Protein AF-X1U1Q9-F1 (afdb_monomer_lite)

Secondary structure (DSSP, 8-state):
-HHHHHHHHHHHHHHHHH--HHHHTS--EESS-HHHHHHS---EE-TTS-EESSHHHHHHHHHHHHTT---EEEEEEE-SS-TTEEEEEEEEETTTTEEE----S---HHHHHHHHHHHHHT-

Foldseek 3Di:
DVVVVVVVVVLVVCPVVPDDPVNVVPPQPEPPPPVVCVVFPQCDAEPVGGGHRDPVLNVVRNVCVVVVQDKDAQDWDAAPVDRSYTYTARMAGPVVRDTDHDDDDDDDPSSVVVVVVVVVSSD

pLDDT: mean 75.89, std 17.75, range [42.62, 98.38]

Sequence (123 aa):
MKQRLHNDIYSLRKYYEGGTPKDFERGKRTFDDEDYRKQFQADLLCEDGHYVRSYSEMLIDNWLYNNRVIHAYEKSVFMATDPDAVVLSDFYIPDGDVYIEFWGLNDDEKYLKRKEMKQKLYR

Organism: NCBI:txid412755

Radius of gyration: 16.01 Å; chains: 1; bounding box: 35×39×34 Å

Structure (mmCIF, N/CA/C/O backbone):
data_AF-X1U1Q9-F1
#
_entry.id   AF-X1U1Q9-F1
#
loop_
_atom_site.group_PDB
_atom_site.id
_atom_site.type_symbol
_atom_site.label_atom_id
_atom_site.label_alt_id
_atom_site.label_comp_id
_atom_site.label_asym_id
_atom_site.label_entity_id
_atom_site.label_seq_id
_atom_site.pdbx_PDB_ins_code
_atom_site.Cartn_x
_atom_site.Cartn_y
_atom_site.Cartn_z
_atom_site.occupancy
_atom_site.B_iso_or_equiv
_atom_site.auth_seq_id
_atom_site.auth_comp_id
_atom_site.auth_asym_id
_atom_site.auth_atom_id
_atom_site.pdbx_PDB_model_num
ATOM 1 N N . MET A 1 1 ? -9.985 -7.770 -14.928 1.00 52.25 1 MET A N 1
ATOM 2 C CA . MET A 1 1 ? -9.549 -8.993 -14.206 1.00 52.25 1 MET A CA 1
ATOM 3 C C . MET A 1 1 ? -9.101 -10.155 -15.104 1.00 52.25 1 MET A C 1
ATOM 5 O O . MET A 1 1 ? -7.909 -10.416 -15.115 1.00 52.25 1 MET A O 1
ATOM 9 N N . LYS A 1 2 ? -9.967 -10.857 -15.866 1.00 51.34 2 LYS A N 1
ATOM 10 C CA . LYS A 1 2 ? -9.580 -12.117 -16.564 1.00 51.34 2 LYS A CA 1
ATOM 11 C C . LYS A 1 2 ? -8.422 -11.987 -17.568 1.00 51.34 2 LYS A C 1
ATOM 13 O O . LYS A 1 2 ? -7.581 -12.873 -17.613 1.00 51.34 2 LYS A O 1
ATOM 18 N N . GLN A 1 3 ? -8.357 -10.897 -18.334 1.00 46.69 3 GLN A N 1
ATOM 19 C CA . GLN A 1 3 ? -7.310 -10.684 -19.345 1.00 46.69 3 GLN A CA 1
ATOM 20 C C . GLN A 1 3 ? -5.926 -10.459 -18.716 1.00 46.69 3 GLN A C 1
ATOM 22 O O . GLN A 1 3 ? -4.945 -11.039 -19.161 1.00 46.69 3 GLN A O 1
ATOM 27 N N . ARG A 1 4 ? -5.855 -9.648 -17.653 1.00 56.62 4 ARG A N 1
ATOM 28 C CA . ARG A 1 4 ? -4.602 -9.347 -16.952 1.00 56.62 4 ARG A CA 1
ATOM 29 C C . ARG A 1 4 ? -4.097 -10.557 -16.178 1.00 56.62 4 ARG A C 1
ATOM 31 O O . ARG A 1 4 ? -2.955 -10.933 -16.359 1.00 56.62 4 ARG A O 1
ATOM 38 N N . LEU A 1 5 ? -4.980 -11.256 -15.460 1.00 54.38 5 LEU A N 1
ATOM 39 C CA . LEU A 1 5 ? -4.633 -12.523 -14.809 1.00 54.38 5 LEU A CA 1
ATOM 40 C C . LEU A 1 5 ? -4.150 -13.565 -15.825 1.00 54.38 5 LEU A C 1
ATOM 42 O O . LEU A 1 5 ? -3.211 -14.301 -15.556 1.00 54.38 5 LEU A O 1
ATOM 46 N N . HIS A 1 6 ? -4.774 -13.616 -17.005 1.00 58.50 6 HIS A N 1
ATOM 47 C CA . HIS A 1 6 ? -4.326 -14.472 -18.097 1.00 58.50 6 HIS A CA 1
ATOM 48 C C . HIS A 1 6 ? -2.938 -14.069 -18.606 1.00 58.50 6 HIS A C 1
ATOM 50 O O . HIS A 1 6 ? -2.113 -14.948 -18.816 1.00 58.50 6 HIS A O 1
ATOM 56 N N . ASN A 1 7 ? -2.653 -12.773 -18.743 1.00 57.62 7 ASN A N 1
ATOM 57 C CA . ASN A 1 7 ? -1.342 -12.266 -19.154 1.00 57.62 7 ASN A CA 1
ATOM 58 C C . ASN A 1 7 ? -0.263 -12.484 -18.084 1.00 57.62 7 ASN A C 1
ATOM 60 O O . ASN A 1 7 ? 0.857 -12.850 -18.432 1.00 57.62 7 ASN A O 1
ATOM 64 N N . ASP A 1 8 ? -0.600 -12.319 -16.805 1.00 56.41 8 ASP A N 1
ATOM 65 C CA . ASP A 1 8 ? 0.289 -12.578 -15.673 1.00 56.41 8 ASP A CA 1
ATOM 66 C C . ASP A 1 8 ? 0.596 -14.079 -15.592 1.00 56.41 8 ASP A C 1
ATOM 68 O O . ASP A 1 8 ? 1.758 -14.469 -15.540 1.00 56.41 8 ASP A O 1
ATOM 72 N N . ILE A 1 9 ? -0.427 -14.940 -15.691 1.00 64.38 9 ILE A N 1
ATOM 73 C CA . ILE A 1 9 ? -0.264 -16.403 -15.732 1.00 64.38 9 ILE A CA 1
ATOM 74 C C . ILE A 1 9 ? 0.523 -16.831 -16.970 1.00 64.38 9 ILE A C 1
ATOM 76 O O . ILE A 1 9 ? 1.398 -17.684 -16.865 1.00 64.38 9 ILE A O 1
ATOM 80 N N . TYR A 1 10 ? 0.238 -16.259 -18.139 1.00 64.50 10 TYR A N 1
ATOM 81 C CA . TYR A 1 10 ? 0.953 -16.558 -19.378 1.00 64.50 10 TYR A CA 1
ATOM 82 C C . TYR A 1 10 ? 2.427 -16.148 -19.285 1.00 64.50 10 TYR A C 1
ATOM 84 O O . TYR A 1 10 ? 3.302 -16.921 -19.672 1.00 64.50 10 TYR A O 1
ATOM 92 N N . SER A 1 11 ? 2.711 -14.978 -18.710 1.00 56.59 11 SER A N 1
ATOM 93 C CA . SER A 1 11 ? 4.077 -14.497 -18.484 1.00 56.59 11 SER A CA 1
ATOM 94 C C . SER A 1 11 ? 4.818 -15.372 -17.470 1.00 56.59 11 SER A C 1
ATOM 96 O O . SER A 1 11 ? 5.940 -15.791 -17.751 1.00 56.59 11 SER A O 1
ATOM 98 N N . LEU A 1 12 ? 4.171 -15.747 -16.357 1.00 60.69 12 LEU A N 1
ATOM 99 C CA . LEU A 1 12 ? 4.718 -16.715 -15.400 1.00 60.69 12 LEU A CA 1
ATOM 100 C C . LEU A 1 12 ? 5.003 -18.060 -16.077 1.00 60.69 12 LEU A C 1
ATOM 102 O O . LEU A 1 12 ? 6.085 -18.616 -15.933 1.00 60.69 12 LEU A O 1
ATOM 106 N N . ARG A 1 13 ? 4.047 -18.599 -16.834 1.00 60.62 13 ARG A N 1
ATOM 107 C CA . ARG A 1 13 ? 4.162 -19.923 -17.450 1.00 60.62 13 ARG A CA 1
ATOM 108 C C . ARG A 1 13 ? 5.273 -19.972 -18.496 1.00 60.62 13 ARG A C 1
ATOM 110 O O . ARG A 1 13 ? 6.083 -20.891 -18.469 1.00 60.62 13 ARG A O 1
ATOM 117 N N . LYS A 1 14 ? 5.369 -18.947 -19.347 1.00 55.34 14 LYS A N 1
ATOM 118 C CA . LYS A 1 14 ? 6.458 -18.787 -20.321 1.00 55.34 14 LYS A CA 1
ATOM 119 C C . LYS A 1 14 ? 7.833 -18.730 -19.645 1.00 55.34 14 LYS A C 1
ATOM 121 O O . LYS A 1 14 ? 8.799 -19.244 -20.198 1.00 55.34 14 LYS A O 1
ATOM 126 N N . TYR A 1 15 ? 7.917 -18.129 -18.460 1.00 56.38 15 TYR A N 1
ATOM 127 C CA . TYR A 1 15 ? 9.139 -18.087 -17.658 1.00 56.38 15 TYR A CA 1
ATOM 128 C C . TYR A 1 15 ? 9.506 -19.469 -17.092 1.00 56.38 15 TYR A C 1
ATOM 130 O O . TYR A 1 15 ? 10.628 -19.934 -17.283 1.00 56.38 15 TYR A O 1
ATOM 138 N N . TYR A 1 16 ? 8.550 -20.174 -16.476 1.00 55.38 16 TYR A N 1
ATOM 139 C CA . TYR A 1 16 ? 8.782 -21.511 -15.910 1.00 55.38 16 TYR A CA 1
ATOM 140 C C . TYR A 1 16 ? 9.091 -22.583 -16.962 1.00 55.38 16 TYR A C 1
ATOM 142 O O . TYR A 1 16 ? 9.865 -23.496 -16.692 1.00 55.38 16 TYR A O 1
ATOM 150 N N . GLU A 1 17 ? 8.500 -22.479 -18.152 1.00 62.47 17 GLU A N 1
ATOM 151 C CA . GLU A 1 17 ? 8.712 -23.429 -19.250 1.00 62.47 17 GLU A CA 1
ATOM 152 C C . GLU A 1 17 ? 9.971 -23.101 -20.088 1.00 62.47 17 GLU A C 1
ATOM 154 O O . GLU A 1 17 ? 10.408 -23.939 -20.875 1.00 62.47 17 GLU A O 1
ATOM 159 N N . GLY A 1 18 ? 10.571 -21.911 -19.920 1.00 49.84 18 GLY A N 1
ATOM 160 C CA . GLY A 1 18 ? 11.707 -21.427 -20.721 1.00 49.84 18 GLY A CA 1
ATOM 161 C C . GLY A 1 18 ? 13.054 -21.276 -19.995 1.00 49.84 18 GLY A C 1
ATOM 162 O O . GLY A 1 18 ? 14.062 -21.053 -20.664 1.00 49.84 18 GLY A O 1
ATOM 163 N N . GLY A 1 19 ? 13.100 -21.375 -18.662 1.00 46.94 19 GLY A N 1
ATOM 164 C CA . GLY A 1 19 ? 14.324 -21.185 -17.869 1.00 46.94 19 GLY A CA 1
ATOM 165 C C . GLY A 1 19 ? 15.182 -22.448 -17.748 1.00 46.94 19 GLY A C 1
ATOM 166 O O . GLY A 1 19 ? 14.675 -23.536 -17.474 1.00 46.94 19 GLY A O 1
ATOM 167 N N . THR A 1 20 ? 16.502 -22.319 -17.908 1.00 45.94 20 THR A N 1
ATOM 168 C CA . THR A 1 20 ? 17.430 -23.415 -17.587 1.00 45.94 20 THR A CA 1
ATOM 169 C C . THR A 1 20 ? 17.649 -23.496 -16.068 1.00 45.94 20 THR A C 1
ATOM 171 O O . THR A 1 20 ? 17.483 -22.488 -15.382 1.00 45.94 20 THR A O 1
ATOM 174 N N . PRO A 1 21 ? 18.072 -24.641 -15.493 1.00 47.78 21 PRO A N 1
ATOM 175 C CA . PRO A 1 21 ? 18.304 -24.760 -14.045 1.00 47.78 21 PRO A CA 1
ATOM 176 C C . PRO A 1 21 ? 19.244 -23.688 -13.456 1.00 47.78 21 PRO A C 1
ATOM 178 O O . PRO A 1 21 ? 19.096 -23.319 -12.297 1.00 47.78 21 PRO A O 1
ATOM 181 N N . LYS A 1 22 ? 20.162 -23.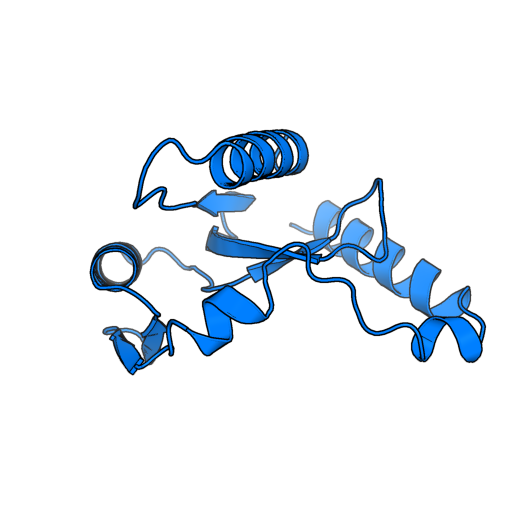133 -14.264 1.00 43.12 22 LYS A N 1
ATOM 182 C CA . LYS A 1 22 ? 21.058 -22.027 -13.873 1.00 43.12 22 LYS A CA 1
ATOM 183 C C . LYS A 1 22 ? 20.368 -20.662 -13.759 1.00 43.12 22 LYS A C 1
ATOM 185 O O . LYS A 1 22 ? 20.890 -19.781 -13.083 1.00 43.12 22 LYS A O 1
ATOM 190 N N . ASP A 1 23 ? 19.226 -20.465 -14.410 1.00 46.34 23 ASP A N 1
ATOM 191 C CA . ASP A 1 23 ? 18.464 -19.213 -14.338 1.00 46.34 23 ASP A CA 1
ATOM 192 C C . ASP A 1 23 ? 17.641 -19.134 -13.043 1.00 46.34 23 ASP A C 1
ATOM 194 O O . ASP A 1 23 ? 17.460 -18.049 -12.503 1.00 46.34 23 ASP A O 1
ATOM 198 N N . PHE A 1 24 ? 17.263 -20.283 -12.468 1.00 48.19 24 PHE A N 1
ATOM 199 C CA . PHE A 1 24 ? 16.603 -20.372 -11.159 1.00 48.19 24 PHE A CA 1
ATOM 200 C C . PHE A 1 24 ? 17.552 -20.174 -9.963 1.00 48.19 24 PHE A C 1
ATOM 202 O O . PHE A 1 24 ? 17.091 -19.855 -8.869 1.00 48.19 24 PHE A O 1
ATOM 209 N N . GLU A 1 25 ? 18.867 -20.337 -10.154 1.00 42.62 25 GLU A N 1
ATOM 210 C CA . GLU A 1 25 ? 19.887 -20.008 -9.142 1.00 42.62 25 GLU A CA 1
ATOM 211 C C . GLU A 1 25 ? 20.204 -18.505 -9.087 1.00 42.62 25 GLU A C 1
ATOM 213 O O . GLU A 1 25 ? 20.775 -18.019 -8.108 1.00 42.62 25 GLU A O 1
ATOM 218 N N . ARG A 1 26 ? 19.818 -17.740 -10.118 1.00 46.66 26 ARG A N 1
ATOM 219 C CA . ARG A 1 26 ? 19.942 -16.283 -10.126 1.00 46.66 26 ARG A CA 1
ATOM 220 C C . ARG A 1 26 ? 18.873 -15.727 -9.182 1.00 46.66 26 ARG A C 1
ATOM 222 O O . ARG A 1 26 ? 17.712 -15.595 -9.550 1.00 46.66 26 ARG A O 1
ATOM 229 N N . GLY A 1 27 ? 19.262 -15.461 -7.933 1.00 45.56 27 GLY A N 1
ATOM 230 C CA . GLY A 1 27 ? 18.384 -14.870 -6.922 1.00 45.56 27 GLY A CA 1
ATOM 231 C C . GLY A 1 27 ? 17.582 -13.705 -7.505 1.00 45.56 27 GLY A C 1
ATOM 232 O O . GLY A 1 27 ? 18.142 -12.864 -8.212 1.00 45.56 27 GLY A O 1
ATOM 233 N N . LYS A 1 28 ? 16.265 -13.695 -7.254 1.00 49.53 28 LYS A N 1
ATOM 234 C CA . LYS A 1 28 ? 15.349 -12.644 -7.721 1.00 49.53 28 LYS A CA 1
ATOM 235 C C . LYS A 1 28 ? 15.973 -11.283 -7.425 1.00 49.53 28 LYS A C 1
ATOM 237 O O . LYS A 1 28 ? 16.179 -10.953 -6.260 1.00 49.53 28 LYS A O 1
ATOM 242 N N . ARG A 1 29 ? 16.275 -10.494 -8.457 1.00 49.03 29 ARG A N 1
ATOM 243 C CA . ARG A 1 29 ? 16.747 -9.125 -8.251 1.00 49.03 29 ARG A CA 1
ATOM 244 C C . ARG A 1 29 ? 15.528 -8.279 -7.914 1.00 49.03 29 ARG A C 1
ATOM 246 O O . ARG A 1 29 ? 14.785 -7.853 -8.796 1.00 49.03 29 ARG A O 1
ATOM 253 N N . THR A 1 30 ? 15.287 -8.077 -6.624 1.00 51.91 30 THR A N 1
A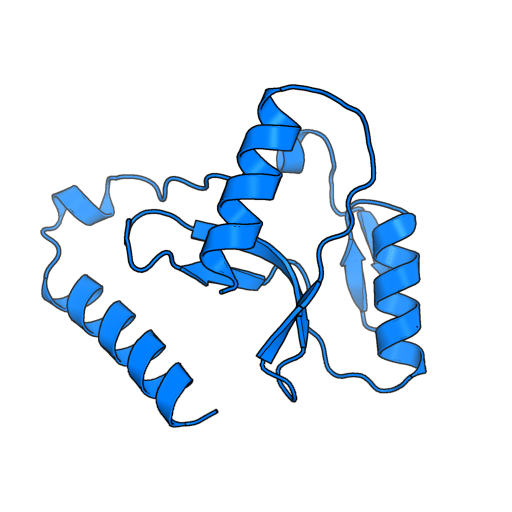TOM 254 C CA . THR A 1 30 ? 14.336 -7.059 -6.186 1.00 51.91 30 THR A CA 1
ATOM 255 C C . THR A 1 30 ? 14.985 -5.701 -6.411 1.00 51.91 30 THR A C 1
ATOM 257 O O . THR A 1 30 ? 16.115 -5.463 -5.992 1.00 51.91 30 THR A O 1
ATOM 260 N N . PHE A 1 31 ? 14.290 -4.810 -7.116 1.00 53.94 31 PHE A N 1
ATOM 261 C CA . PHE A 1 31 ? 14.728 -3.412 -7.238 1.00 53.94 31 PHE A CA 1
ATOM 262 C C . PHE A 1 31 ? 14.518 -2.648 -5.933 1.00 53.94 31 PHE A C 1
ATOM 264 O O . PHE A 1 31 ? 15.111 -1.590 -5.721 1.00 53.94 31 PHE A O 1
ATOM 271 N N . ASP A 1 32 ? 13.674 -3.198 -5.064 1.00 55.12 32 ASP A N 1
ATOM 272 C CA . ASP A 1 32 ? 13.605 -2.789 -3.680 1.00 55.12 32 ASP A CA 1
ATOM 273 C C . ASP A 1 32 ? 14.835 -3.313 -2.953 1.00 55.12 32 ASP A C 1
ATOM 275 O O . ASP A 1 32 ? 15.096 -4.522 -2.941 1.00 55.12 32 ASP A O 1
ATOM 279 N N . ASP A 1 33 ? 15.568 -2.379 -2.352 1.00 53.47 33 ASP A N 1
ATOM 280 C CA . ASP A 1 33 ? 16.712 -2.658 -1.504 1.00 53.47 33 ASP A CA 1
ATOM 281 C C . ASP A 1 33 ? 16.305 -3.721 -0.479 1.00 53.47 33 ASP A C 1
ATOM 283 O O . ASP A 1 33 ? 15.467 -3.474 0.394 1.00 53.47 33 ASP A O 1
ATOM 287 N N . GLU A 1 34 ? 16.942 -4.893 -0.528 1.00 54.47 34 GLU A N 1
ATOM 288 C CA . GLU A 1 34 ? 16.927 -5.810 0.614 1.00 54.47 34 GLU A CA 1
ATOM 289 C C . GLU A 1 34 ? 17.290 -5.070 1.918 1.00 54.47 34 GLU A C 1
ATOM 291 O O . GLU A 1 34 ? 16.878 -5.483 2.998 1.00 54.47 34 GLU A O 1
ATOM 296 N N . ASP A 1 35 ? 18.042 -3.971 1.807 1.00 59.00 35 ASP A N 1
ATOM 297 C CA . ASP A 1 35 ? 18.461 -3.093 2.893 1.00 59.00 35 ASP A CA 1
ATOM 298 C C . ASP A 1 35 ? 17.285 -2.362 3.568 1.00 59.00 35 ASP A C 1
ATOM 300 O O . ASP A 1 35 ? 17.222 -2.325 4.792 1.00 59.00 35 ASP A O 1
ATOM 304 N N . TYR A 1 36 ? 16.279 -1.879 2.819 1.00 66.69 36 TYR A N 1
ATOM 305 C CA . TYR A 1 36 ? 15.138 -1.155 3.410 1.00 66.69 36 TYR A CA 1
ATOM 306 C C . TYR A 1 36 ? 14.281 -2.066 4.294 1.00 66.69 36 TYR A C 1
ATOM 308 O O . TYR A 1 36 ? 13.926 -1.699 5.410 1.00 66.69 36 TYR A O 1
ATOM 316 N N . ARG A 1 37 ? 13.997 -3.295 3.843 1.00 71.19 37 ARG A N 1
ATOM 317 C CA . ARG A 1 37 ? 13.219 -4.268 4.634 1.00 71.19 37 ARG A CA 1
ATOM 318 C C . ARG A 1 37 ? 13.987 -4.820 5.829 1.00 71.19 37 ARG A C 1
ATOM 320 O O . ARG A 1 37 ? 13.366 -5.261 6.792 1.00 71.19 37 ARG A O 1
ATOM 327 N N . LYS A 1 38 ? 15.323 -4.820 5.763 1.00 73.56 38 LYS A N 1
ATOM 328 C CA . LYS A 1 38 ? 16.193 -5.141 6.902 1.00 73.56 38 LYS A CA 1
ATOM 329 C C . LYS A 1 38 ? 16.216 -3.984 7.903 1.00 73.56 38 LYS A C 1
ATOM 331 O O . LYS A 1 38 ? 16.130 -4.235 9.102 1.00 73.56 38 LYS A O 1
ATOM 336 N N . GLN A 1 39 ? 16.274 -2.746 7.415 1.00 76.56 39 GLN A N 1
ATOM 337 C CA . GLN A 1 39 ? 16.313 -1.530 8.225 1.00 76.56 39 GLN A CA 1
ATOM 338 C C . GLN A 1 39 ? 14.973 -1.224 8.912 1.00 76.56 39 GLN A C 1
ATOM 340 O O . GLN A 1 39 ? 14.969 -0.810 10.069 1.00 76.56 39 GLN A O 1
ATOM 345 N N . PHE A 1 40 ? 13.851 -1.439 8.224 1.00 76.69 40 PHE A N 1
ATOM 346 C CA . PHE A 1 40 ? 12.504 -1.152 8.716 1.00 76.69 40 PHE A CA 1
ATOM 347 C C . PHE A 1 40 ? 11.686 -2.439 8.762 1.00 76.69 40 PHE A C 1
ATOM 349 O O . PHE A 1 40 ? 11.125 -2.878 7.754 1.00 76.69 40 PHE A O 1
ATOM 356 N N . GLN A 1 41 ? 11.655 -3.066 9.935 1.00 85.44 41 GLN A N 1
ATOM 357 C CA . GLN A 1 41 ? 10.856 -4.263 10.182 1.00 85.44 41 GLN A CA 1
ATOM 358 C C . GLN A 1 41 ? 9.355 -3.930 10.166 1.00 85.44 41 GLN A C 1
ATOM 360 O O . GLN A 1 41 ? 8.943 -2.811 10.474 1.00 85.44 41 GLN A O 1
ATOM 365 N N . ALA A 1 42 ? 8.545 -4.897 9.735 1.00 88.44 42 ALA A N 1
ATOM 366 C CA . ALA A 1 42 ? 7.096 -4.753 9.657 1.00 88.44 42 ALA A CA 1
ATOM 367 C C . ALA A 1 42 ? 6.474 -5.110 11.015 1.00 88.44 42 ALA A C 1
ATOM 369 O O . ALA A 1 42 ? 6.026 -6.235 11.222 1.00 88.44 42 ALA A O 1
ATOM 370 N N . ASP A 1 43 ? 6.491 -4.154 11.943 1.00 92.81 43 ASP A N 1
ATOM 371 C CA . ASP A 1 43 ? 6.146 -4.397 13.352 1.00 92.81 43 ASP A CA 1
ATOM 372 C C . ASP A 1 43 ? 4.813 -3.751 13.771 1.00 92.81 43 ASP A C 1
ATOM 374 O O . ASP A 1 43 ? 4.330 -3.976 14.883 1.00 92.81 43 ASP A O 1
ATOM 378 N N . LEU A 1 44 ? 4.203 -2.940 12.901 1.00 94.88 44 LEU A N 1
ATOM 379 C CA . LEU A 1 44 ? 2.965 -2.218 13.198 1.00 94.88 44 LEU A CA 1
ATOM 380 C C . LEU A 1 44 ? 1.753 -3.014 12.714 1.00 94.88 44 LEU A C 1
ATOM 382 O O . LEU A 1 44 ? 1.586 -3.209 11.514 1.00 94.88 44 LEU A O 1
ATOM 386 N N . LEU A 1 45 ? 0.912 -3.457 13.648 1.00 97.31 45 LEU A N 1
ATOM 387 C CA . LEU A 1 45 ? -0.309 -4.211 13.359 1.00 97.31 45 LEU A CA 1
ATOM 388 C C . LEU A 1 45 ? -1.467 -3.272 12.980 1.00 97.31 45 LEU A C 1
ATOM 390 O O . LEU A 1 45 ? -1.826 -2.386 13.757 1.00 97.31 45 LEU A O 1
ATOM 394 N N . CYS A 1 46 ? -2.067 -3.516 11.819 1.00 97.75 46 CYS A N 1
ATOM 395 C CA . CYS A 1 46 ? -3.251 -2.832 11.307 1.00 97.75 46 CYS A CA 1
ATOM 396 C C . CYS A 1 46 ? -4.542 -3.544 11.737 1.00 97.75 46 CYS A C 1
ATOM 398 O O . CYS A 1 46 ? -4.530 -4.688 12.199 1.00 97.75 46 CYS A O 1
ATOM 400 N N . GLU A 1 47 ? -5.676 -2.859 11.597 1.00 97.56 47 GLU A N 1
ATOM 401 C CA . GLU A 1 47 ? -6.987 -3.330 12.068 1.00 97.56 47 GLU A CA 1
ATOM 402 C C . GLU A 1 47 ? -7.511 -4.559 11.310 1.00 97.56 47 GLU A C 1
ATOM 404 O O . GLU A 1 47 ? -8.317 -5.319 11.854 1.00 97.56 47 GLU A O 1
ATOM 409 N N . ASP A 1 48 ? -7.047 -4.773 10.080 1.00 95.81 48 ASP A N 1
ATOM 410 C CA . ASP A 1 48 ? -7.389 -5.929 9.249 1.00 95.81 48 ASP A CA 1
ATOM 411 C C . ASP A 1 48 ? -6.423 -7.117 9.414 1.00 95.81 48 ASP A C 1
ATOM 413 O O . ASP A 1 48 ? -6.674 -8.207 8.894 1.00 95.81 48 ASP A O 1
ATOM 417 N N . GLY A 1 49 ? -5.350 -6.921 10.189 1.00 96.19 49 GLY A N 1
ATOM 418 C CA . GLY A 1 49 ? -4.321 -7.915 10.467 1.00 96.19 49 GLY A CA 1
ATOM 419 C C . GLY A 1 49 ? -3.019 -7.754 9.679 1.00 96.19 49 GLY A C 1
ATOM 420 O O . GLY A 1 49 ? -2.109 -8.561 9.893 1.00 96.19 49 GLY A O 1
ATOM 421 N N . HIS A 1 50 ? -2.877 -6.757 8.798 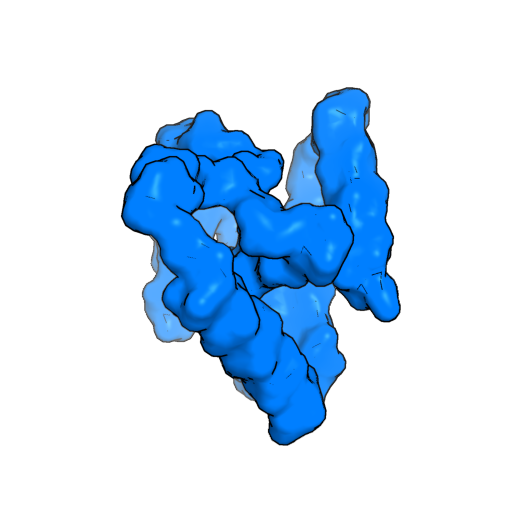1.00 96.50 50 HIS A N 1
ATOM 422 C CA . HIS A 1 50 ? -1.593 -6.493 8.144 1.00 96.50 50 HIS A CA 1
ATOM 423 C C . HIS A 1 50 ? -0.524 -6.001 9.126 1.00 96.50 50 HIS A C 1
ATOM 425 O O . HIS A 1 50 ? -0.800 -5.265 10.070 1.00 96.50 50 HIS A O 1
ATOM 431 N N . TYR A 1 51 ? 0.728 -6.383 8.867 1.00 95.88 51 TYR A N 1
ATOM 432 C CA . TYR A 1 51 ? 1.901 -5.826 9.535 1.00 95.88 51 TYR A CA 1
ATOM 433 C C . TYR A 1 51 ? 2.641 -4.904 8.571 1.00 95.88 51 TYR A C 1
ATOM 435 O O . TYR A 1 51 ? 3.101 -5.357 7.522 1.00 95.88 51 TYR A O 1
ATOM 443 N N . VAL A 1 52 ? 2.777 -3.631 8.933 1.00 94.56 52 VAL A N 1
ATOM 444 C CA . VAL A 1 52 ? 3.358 -2.590 8.072 1.00 94.56 52 VAL A CA 1
ATOM 445 C C . VAL A 1 52 ? 4.599 -1.950 8.694 1.00 94.56 52 VAL A C 1
ATOM 447 O O . VAL A 1 52 ? 4.893 -2.141 9.878 1.00 94.56 52 VAL A O 1
ATOM 450 N N . ARG A 1 53 ? 5.375 -1.223 7.881 1.00 91.31 53 ARG A N 1
ATOM 451 C CA . ARG A 1 53 ? 6.723 -0.741 8.241 1.00 91.31 53 ARG A CA 1
ATOM 452 C C . ARG A 1 53 ? 6.746 0.700 8.753 1.00 91.31 53 ARG A C 1
ATOM 454 O O . ARG A 1 53 ? 7.746 1.127 9.330 1.00 91.31 53 ARG A O 1
ATOM 461 N N . SER A 1 54 ? 5.667 1.461 8.574 1.00 91.44 54 SER A N 1
ATOM 462 C CA . SER A 1 54 ? 5.576 2.861 8.993 1.00 91.44 54 SER A CA 1
ATOM 463 C C . SER A 1 54 ? 4.179 3.261 9.476 1.00 91.44 54 SER A C 1
ATOM 465 O O . SER A 1 54 ? 3.162 2.692 9.085 1.00 91.44 54 SER A O 1
ATOM 467 N N . TYR A 1 55 ? 4.121 4.300 10.315 1.00 93.12 55 TYR A N 1
ATOM 468 C CA . TYR A 1 55 ? 2.850 4.856 10.794 1.00 93.12 55 TYR A CA 1
ATOM 469 C C . TYR A 1 55 ? 1.975 5.382 9.654 1.00 93.12 55 TYR A C 1
ATOM 471 O O . TYR A 1 55 ? 0.756 5.261 9.715 1.00 93.12 55 TYR A O 1
ATOM 479 N N . SER A 1 56 ? 2.579 5.955 8.612 1.00 93.88 56 SER A N 1
ATOM 480 C CA . SER A 1 56 ? 1.838 6.434 7.446 1.00 93.88 56 SER A CA 1
ATOM 481 C C . SER A 1 56 ? 1.179 5.288 6.684 1.00 93.88 56 SER A C 1
ATOM 483 O O . SER A 1 56 ? 0.014 5.408 6.320 1.00 93.88 56 SER A O 1
ATOM 485 N N . GLU A 1 57 ? 1.885 4.170 6.488 1.00 94.94 57 GLU A N 1
ATOM 486 C CA . GLU A 1 57 ? 1.296 2.968 5.887 1.00 94.94 57 GLU A CA 1
ATOM 487 C C . GLU A 1 57 ? 0.159 2.430 6.752 1.00 94.94 57 GLU A C 1
AT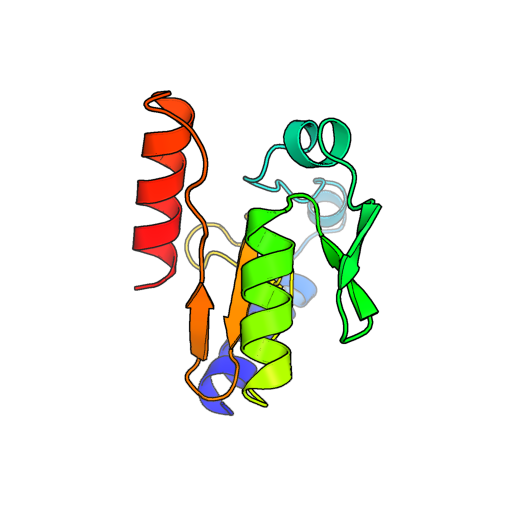OM 489 O O . GLU A 1 57 ? -0.912 2.172 6.224 1.00 94.94 57 GLU A O 1
ATOM 494 N N . MET A 1 58 ? 0.334 2.366 8.076 1.00 96.81 58 MET A N 1
ATOM 495 C CA . MET A 1 58 ? -0.720 1.909 8.992 1.00 96.81 58 MET A CA 1
ATOM 496 C C . MET A 1 58 ? -1.978 2.782 8.901 1.00 96.81 58 MET A C 1
ATOM 498 O O . MET A 1 58 ? -3.097 2.278 8.920 1.00 96.81 58 MET A O 1
ATOM 502 N N . LEU A 1 59 ? -1.813 4.103 8.776 1.00 97.62 59 LEU A N 1
ATOM 503 C CA . LEU A 1 59 ? -2.938 5.021 8.586 1.00 97.62 59 LEU A CA 1
ATOM 504 C C . LEU A 1 59 ? -3.650 4.800 7.246 1.00 97.62 59 LEU A C 1
ATOM 506 O O . LEU A 1 59 ? -4.876 4.882 7.196 1.00 97.62 59 LEU A O 1
ATOM 510 N N . ILE A 1 60 ? -2.901 4.539 6.172 1.00 97.56 60 ILE A N 1
ATOM 511 C CA . ILE A 1 60 ? -3.468 4.261 4.846 1.00 97.56 60 ILE A CA 1
ATOM 512 C C . ILE A 1 60 ? -4.211 2.924 4.856 1.00 97.56 60 ILE A C 1
ATOM 514 O O . ILE A 1 60 ? -5.357 2.874 4.417 1.00 97.56 60 ILE A O 1
ATOM 518 N N . ASP A 1 61 ? -3.589 1.877 5.392 1.00 98.25 61 ASP A N 1
ATOM 519 C CA . ASP A 1 61 ? -4.154 0.535 5.524 1.00 98.25 61 ASP A CA 1
ATOM 520 C C . ASP A 1 61 ? -5.475 0.565 6.307 1.00 98.25 61 ASP A C 1
ATOM 522 O O . ASP A 1 61 ? -6.539 0.247 5.768 1.00 98.25 61 ASP A O 1
ATOM 526 N N . ASN A 1 62 ? -5.449 1.128 7.522 1.00 98.38 62 ASN A N 1
ATOM 527 C CA . ASN A 1 62 ? -6.645 1.277 8.348 1.00 98.38 62 ASN A CA 1
ATOM 528 C C . ASN A 1 62 ? -7.723 2.118 7.648 1.00 98.38 62 ASN A C 1
ATOM 530 O O . ASN A 1 62 ? -8.916 1.850 7.806 1.00 98.38 62 ASN A O 1
ATOM 534 N N . TRP A 1 63 ? -7.351 3.138 6.867 1.00 98.31 63 TRP A N 1
ATOM 535 C CA . TRP A 1 63 ? -8.324 3.910 6.093 1.00 98.31 63 TRP A CA 1
ATOM 536 C C . TRP A 1 63 ? -8.974 3.060 4.995 1.00 98.31 63 TRP A C 1
ATOM 538 O O . TRP A 1 63 ? -10.199 3.094 4.851 1.00 98.31 63 TRP A O 1
ATOM 548 N N . LEU A 1 64 ? -8.192 2.276 4.248 1.00 98.06 64 LEU A N 1
ATOM 549 C CA . LEU A 1 64 ? -8.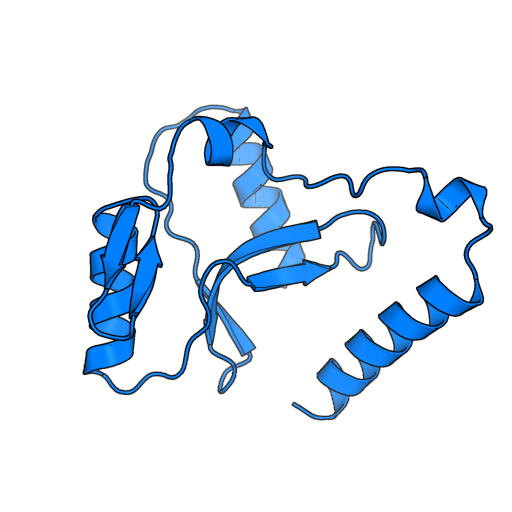706 1.369 3.218 1.00 98.06 64 LEU A CA 1
ATOM 550 C C . LEU A 1 64 ? -9.645 0.326 3.837 1.00 98.06 64 LEU A C 1
ATOM 552 O O . LEU A 1 64 ? -10.771 0.151 3.360 1.00 98.06 64 LEU A O 1
ATOM 556 N N . TYR A 1 65 ? -9.228 -0.294 4.941 1.00 98.00 65 TYR A N 1
ATOM 557 C CA . TYR A 1 65 ? -10.022 -1.274 5.673 1.00 98.00 65 TYR A CA 1
ATOM 558 C C . TYR A 1 65 ? -11.352 -0.699 6.178 1.00 98.00 65 TYR A C 1
ATOM 560 O O . TYR A 1 65 ? -12.422 -1.233 5.867 1.00 98.00 65 TYR A O 1
ATOM 568 N N . ASN A 1 66 ? -11.317 0.437 6.882 1.00 98.12 66 ASN A N 1
ATOM 569 C CA . ASN A 1 66 ? -12.515 1.062 7.450 1.00 98.12 66 ASN A CA 1
ATOM 570 C C . ASN A 1 66 ? -13.516 1.531 6.384 1.00 98.12 66 ASN A C 1
ATOM 572 O O . ASN A 1 66 ? -14.725 1.554 6.629 1.00 98.12 66 ASN A O 1
ATOM 576 N N . ASN A 1 67 ? -13.040 1.847 5.177 1.00 97.81 67 ASN A N 1
ATOM 577 C CA . ASN A 1 67 ? -13.887 2.185 4.033 1.00 97.81 67 ASN A CA 1
ATOM 578 C C . ASN A 1 67 ? -14.310 0.960 3.203 1.00 97.81 67 ASN A C 1
ATOM 580 O O . ASN A 1 67 ? -14.935 1.119 2.154 1.00 97.81 67 ASN A O 1
ATOM 584 N N . ARG A 1 68 ? -14.022 -0.262 3.676 1.00 97.38 68 ARG A N 1
ATOM 585 C CA . ARG A 1 68 ? -14.331 -1.536 3.002 1.00 97.38 68 ARG A CA 1
ATOM 586 C C . ARG A 1 68 ? -13.712 -1.641 1.606 1.00 97.38 68 ARG A C 1
ATOM 588 O O . ARG A 1 68 ? -14.278 -2.277 0.716 1.00 97.38 68 ARG A O 1
ATOM 595 N N . VAL A 1 69 ? -12.548 -1.028 1.418 1.00 97.50 69 VAL A N 1
ATOM 596 C CA . VAL A 1 69 ? -11.759 -1.151 0.195 1.00 97.50 69 VAL A CA 1
ATOM 597 C C . VAL A 1 69 ? -10.873 -2.384 0.328 1.00 97.50 69 VAL A C 1
ATOM 599 O O . VAL A 1 69 ? -9.955 -2.424 1.147 1.00 97.50 69 VAL A O 1
ATOM 602 N N . ILE A 1 70 ? -11.153 -3.405 -0.485 1.00 97.06 70 ILE A N 1
ATOM 603 C CA . ILE A 1 70 ? -10.296 -4.590 -0.580 1.00 97.06 70 ILE A CA 1
ATOM 604 C C . ILE A 1 70 ? -8.934 -4.138 -1.101 1.00 97.06 70 ILE A C 1
ATOM 606 O O . ILE A 1 70 ? -8.859 -3.483 -2.141 1.00 97.06 70 ILE A O 1
ATOM 610 N N . HIS A 1 71 ? -7.870 -4.502 -0.396 1.00 97.12 71 HIS A N 1
ATOM 611 C CA . HIS A 1 71 ? -6.514 -4.143 -0.772 1.00 97.12 71 HIS A CA 1
ATOM 612 C C . HIS A 1 71 ? -5.519 -5.239 -0.371 1.00 97.12 71 HIS A C 1
ATOM 614 O O . HIS A 1 71 ? -5.846 -6.146 0.392 1.00 97.12 71 HIS A O 1
ATOM 620 N N . ALA A 1 72 ? -4.321 -5.186 -0.945 1.00 96.06 72 ALA A N 1
ATOM 621 C CA . ALA A 1 72 ? -3.195 -6.040 -0.595 1.00 96.06 72 ALA A CA 1
ATOM 622 C C . ALA A 1 72 ? -1.970 -5.175 -0.300 1.00 96.06 72 ALA A C 1
ATOM 624 O O . ALA A 1 72 ? -1.653 -4.291 -1.096 1.00 96.06 72 ALA A O 1
ATOM 625 N N . TYR A 1 73 ? -1.281 -5.463 0.799 1.00 94.69 73 TYR A N 1
ATOM 626 C CA . TYR A 1 73 ? -0.036 -4.809 1.196 1.00 94.69 73 TYR A CA 1
ATOM 627 C C . TYR A 1 73 ? 1.197 -5.474 0.544 1.00 94.69 73 TYR A C 1
ATOM 629 O O . TYR A 1 73 ? 1.211 -6.692 0.348 1.00 94.69 73 TYR A O 1
ATOM 637 N N . GLU A 1 74 ? 2.216 -4.687 0.169 1.00 90.50 74 GLU A N 1
ATOM 638 C CA . GLU A 1 74 ? 3.467 -5.138 -0.485 1.00 90.50 74 GLU A CA 1
ATOM 639 C C . GLU A 1 74 ? 3.240 -6.084 -1.691 1.00 90.50 74 GLU A C 1
ATOM 641 O O . GLU A 1 74 ? 3.872 -7.136 -1.836 1.00 90.50 74 GLU A O 1
ATOM 646 N N . LYS A 1 75 ? 2.313 -5.737 -2.595 1.00 87.12 75 LYS A N 1
ATOM 647 C CA . LYS A 1 75 ? 2.003 -6.573 -3.769 1.00 87.12 75 LYS A CA 1
ATOM 648 C C . LYS A 1 75 ? 3.153 -6.569 -4.783 1.00 87.12 75 LYS A C 1
ATOM 650 O O . LYS A 1 75 ? 3.606 -5.520 -5.230 1.00 87.12 75 LYS A O 1
ATOM 655 N N . SER A 1 76 ? 3.579 -7.760 -5.212 1.00 85.31 76 SER A N 1
ATOM 656 C CA . SER A 1 76 ? 4.581 -7.925 -6.270 1.00 85.31 76 SER A CA 1
ATOM 657 C C . SER A 1 76 ? 4.051 -7.539 -7.649 1.00 85.31 76 SER A C 1
ATOM 659 O O . SER A 1 76 ? 2.995 -8.003 -8.090 1.00 85.31 76 SER A O 1
ATOM 661 N N . VAL A 1 77 ? 4.840 -6.724 -8.343 1.00 79.25 77 VAL A N 1
ATOM 662 C CA . VAL A 1 77 ? 4.625 -6.259 -9.710 1.00 79.25 77 VAL A CA 1
ATOM 663 C C . VAL A 1 77 ? 5.805 -6.717 -10.558 1.00 79.25 77 VAL A C 1
ATOM 665 O O . VAL A 1 77 ? 6.961 -6.393 -10.277 1.00 79.25 77 VAL A O 1
ATOM 668 N N . PHE A 1 78 ? 5.503 -7.509 -11.583 1.00 74.12 78 PHE A N 1
ATOM 669 C CA . PHE A 1 78 ? 6.490 -8.019 -12.530 1.00 74.12 78 PHE A CA 1
ATOM 670 C C . PHE A 1 78 ? 6.706 -7.003 -13.649 1.00 74.12 78 PHE A C 1
ATOM 672 O O . PHE A 1 78 ? 5.736 -6.506 -14.225 1.00 74.12 78 PHE A O 1
ATOM 679 N N . MET A 1 79 ? 7.963 -6.705 -13.984 1.00 64.62 79 MET A N 1
ATOM 680 C CA . MET A 1 79 ? 8.250 -5.842 -15.128 1.00 64.62 79 MET A CA 1
ATOM 681 C C . MET A 1 79 ? 8.207 -6.641 -16.431 1.00 64.62 79 MET A C 1
ATOM 683 O O . MET A 1 79 ? 8.927 -7.620 -16.604 1.00 64.62 79 MET A O 1
ATOM 687 N N . ALA A 1 80 ? 7.421 -6.178 -17.403 1.00 64.88 80 ALA A N 1
ATOM 688 C CA . ALA A 1 80 ? 7.410 -6.782 -18.737 1.00 64.88 80 ALA A CA 1
ATOM 689 C C . ALA A 1 80 ? 8.754 -6.606 -19.474 1.00 64.88 80 ALA A C 1
ATOM 691 O O . ALA A 1 80 ? 9.132 -7.442 -20.290 1.00 64.88 80 ALA A O 1
ATOM 692 N N . THR A 1 81 ? 9.470 -5.513 -19.191 1.00 64.25 81 THR A N 1
ATOM 693 C CA . THR A 1 81 ? 10.761 -5.173 -19.809 1.00 64.25 81 THR A CA 1
ATOM 694 C C . THR A 1 81 ? 11.954 -5.882 -19.173 1.00 64.25 81 THR A C 1
ATOM 696 O O . THR A 1 81 ? 12.994 -5.989 -19.815 1.00 64.25 81 THR A O 1
ATOM 699 N N . ASP A 1 82 ? 11.817 -6.355 -17.934 1.00 66.69 82 ASP A N 1
ATOM 700 C CA . ASP A 1 82 ? 12.833 -7.130 -17.218 1.00 66.69 82 ASP A CA 1
ATOM 701 C C . ASP A 1 82 ? 12.116 -8.208 -16.383 1.00 66.69 82 ASP A C 1
ATOM 703 O O . ASP A 1 82 ? 11.698 -7.942 -15.260 1.00 66.69 82 ASP A O 1
ATOM 707 N N . PRO A 1 83 ? 11.900 -9.417 -16.932 1.00 65.44 83 PRO A N 1
ATOM 708 C CA . PRO A 1 83 ? 11.143 -10.478 -16.261 1.00 65.44 83 PRO A CA 1
ATOM 709 C C . PRO A 1 83 ? 11.748 -10.937 -14.928 1.00 65.44 83 PRO A C 1
ATOM 711 O O . PRO A 1 83 ? 11.044 -11.515 -14.102 1.00 65.44 83 PRO A O 1
ATOM 714 N N . ASP A 1 84 ? 13.041 -10.674 -14.718 1.00 62.84 84 ASP A N 1
ATOM 715 C CA . ASP A 1 84 ? 13.755 -11.005 -13.485 1.00 62.84 84 ASP A CA 1
ATOM 716 C C . ASP A 1 84 ? 13.635 -9.892 -12.423 1.00 62.84 84 ASP A C 1
ATOM 718 O O . ASP A 1 84 ? 14.087 -10.063 -11.286 1.00 62.84 84 ASP A O 1
ATOM 722 N N . ALA A 1 85 ? 13.017 -8.761 -12.785 1.00 64.12 85 ALA A N 1
ATOM 723 C CA . ALA A 1 85 ? 12.734 -7.628 -11.921 1.00 64.12 85 ALA A CA 1
ATOM 724 C C . ALA A 1 85 ? 11.380 -7.770 -11.221 1.00 64.12 85 ALA A C 1
ATOM 726 O O . ALA A 1 85 ? 10.325 -7.828 -11.862 1.00 64.12 85 ALA A O 1
ATOM 727 N N . VAL A 1 86 ? 11.399 -7.717 -9.888 1.00 70.75 86 VAL A N 1
ATOM 728 C CA . VAL A 1 86 ? 10.182 -7.578 -9.078 1.00 70.75 86 VAL A CA 1
ATOM 729 C C . VAL A 1 86 ? 10.235 -6.264 -8.309 1.00 70.75 86 VAL A C 1
ATOM 731 O O . VAL A 1 86 ? 11.215 -5.978 -7.614 1.00 70.75 86 VAL A O 1
ATOM 734 N N . VAL A 1 87 ? 9.167 -5.480 -8.436 1.00 78.19 87 VAL A N 1
ATOM 735 C CA . VAL A 1 87 ? 8.903 -4.278 -7.634 1.00 78.19 87 VAL A CA 1
ATOM 736 C C . VAL A 1 87 ? 7.762 -4.586 -6.682 1.00 78.19 87 VAL A C 1
ATOM 738 O O . VAL A 1 87 ? 6.816 -5.264 -7.081 1.00 78.19 87 VAL A O 1
ATOM 741 N N . LEU A 1 88 ? 7.829 -4.112 -5.441 1.00 83.81 88 LEU A N 1
ATOM 742 C CA . LEU A 1 88 ? 6.705 -4.212 -4.518 1.00 83.81 88 LEU A CA 1
ATOM 743 C C . LEU A 1 88 ? 6.031 -2.844 -4.423 1.00 83.81 88 LEU A C 1
ATOM 745 O O . LEU A 1 88 ? 6.696 -1.813 -4.292 1.00 83.81 88 LEU A O 1
ATOM 749 N N . SER A 1 89 ? 4.711 -2.841 -4.573 1.00 89.81 89 SER A N 1
ATOM 750 C CA . SER A 1 89 ? 3.885 -1.660 -4.333 1.00 89.81 89 SER A CA 1
ATOM 751 C C . SER A 1 89 ? 3.446 -1.610 -2.883 1.00 89.81 89 SER A C 1
ATOM 753 O O . SER A 1 89 ? 3.126 -2.670 -2.348 1.00 89.81 89 SER A O 1
ATOM 755 N N . ASP A 1 90 ? 3.301 -0.424 -2.299 1.00 91.56 90 ASP A N 1
ATOM 756 C CA . ASP A 1 90 ? 2.860 -0.311 -0.902 1.00 91.56 90 ASP A CA 1
ATOM 757 C C . ASP A 1 90 ? 1.458 -0.904 -0.723 1.00 91.56 90 ASP A C 1
ATOM 759 O O . ASP A 1 90 ? 1.266 -1.790 0.109 1.00 91.56 90 ASP A O 1
ATOM 763 N N . PHE A 1 91 ? 0.506 -0.522 -1.587 1.00 95.25 91 PHE A N 1
ATOM 764 C CA . PHE A 1 91 ? -0.822 -1.141 -1.628 1.00 95.25 91 PHE A CA 1
ATOM 765 C C . PHE A 1 91 ? -1.313 -1.399 -3.053 1.00 95.25 91 PHE A C 1
ATOM 767 O O . PHE A 1 91 ? -1.027 -0.647 -3.986 1.00 95.25 91 PHE A O 1
ATOM 774 N N . TYR A 1 92 ? -2.124 -2.443 -3.211 1.00 94.88 92 TYR A N 1
ATOM 775 C CA . TYR A 1 92 ? -2.811 -2.786 -4.454 1.00 94.88 92 TYR A CA 1
ATOM 776 C C . TYR A 1 92 ? -4.313 -2.956 -4.226 1.00 94.88 92 TYR A C 1
ATOM 778 O O . TYR A 1 92 ? -4.717 -3.751 -3.380 1.00 94.88 92 TYR A O 1
ATOM 786 N N . ILE A 1 93 ? -5.137 -2.259 -5.012 1.00 95.12 93 ILE A N 1
ATOM 787 C CA . ILE A 1 93 ? -6.600 -2.376 -5.010 1.00 95.12 93 ILE A CA 1
ATOM 788 C C . ILE A 1 93 ? -7.034 -3.166 -6.258 1.00 95.12 93 ILE A C 1
ATOM 790 O O . ILE A 1 93 ? -6.939 -2.647 -7.375 1.00 95.12 93 ILE A O 1
ATOM 794 N N . PRO A 1 94 ? -7.560 -4.395 -6.105 1.00 92.62 94 PRO A N 1
ATOM 795 C CA . PRO A 1 94 ? -7.883 -5.269 -7.231 1.00 92.62 94 PRO A CA 1
ATOM 796 C C . PRO A 1 94 ? -9.102 -4.819 -8.044 1.00 92.62 94 PRO A C 1
ATOM 798 O O . PRO A 1 94 ? -9.163 -5.107 -9.238 1.00 92.62 94 PRO A O 1
ATOM 801 N N . ASP A 1 95 ? -10.066 -4.129 -7.426 1.00 91.81 95 ASP A N 1
ATOM 802 C CA . ASP A 1 95 ? -11.326 -3.736 -8.082 1.00 91.81 95 ASP A CA 1
ATOM 803 C C . ASP A 1 95 ? -11.101 -2.737 -9.231 1.00 91.81 95 ASP A C 1
ATOM 805 O O . ASP A 1 95 ? -11.704 -2.843 -10.297 1.00 91.81 95 ASP A O 1
ATOM 809 N N . GLY A 1 96 ? -10.152 -1.817 -9.045 1.00 88.38 96 GLY A N 1
ATOM 810 C CA . GLY A 1 96 ? -9.761 -0.826 -10.050 1.00 88.38 96 GLY A CA 1
ATOM 811 C C . GLY A 1 96 ? -8.414 -1.098 -10.712 1.00 88.38 96 GLY A C 1
ATOM 812 O O . GLY A 1 96 ? -8.001 -0.312 -11.557 1.00 88.38 96 GLY A O 1
ATOM 813 N N . ASP A 1 97 ? -7.728 -2.175 -10.320 1.00 89.12 97 ASP A N 1
ATOM 814 C CA . ASP A 1 97 ? -6.365 -2.470 -10.761 1.00 89.12 97 ASP A CA 1
ATOM 815 C C . ASP A 1 97 ? -5.385 -1.312 -10.466 1.00 89.12 97 ASP A C 1
ATOM 817 O O . ASP A 1 97 ? -4.579 -0.903 -11.304 1.00 89.12 97 ASP A O 1
ATOM 821 N N . VAL A 1 98 ? -5.511 -0.750 -9.259 1.00 91.31 98 VAL A N 1
ATOM 822 C CA . VAL A 1 98 ? -4.832 0.476 -8.816 1.00 91.31 98 VAL A CA 1
ATOM 823 C C . VAL A 1 98 ? -3.683 0.138 -7.874 1.00 91.31 98 VAL A C 1
ATOM 825 O O . VAL A 1 98 ? -3.849 -0.645 -6.941 1.00 91.31 98 VAL A O 1
ATOM 828 N N . TYR A 1 99 ? -2.542 0.791 -8.079 1.00 91.38 99 TYR A N 1
ATOM 829 C CA . TYR A 1 99 ? -1.392 0.754 -7.179 1.00 91.38 99 TYR A CA 1
ATOM 830 C C . TYR A 1 99 ? -1.296 2.065 -6.404 1.00 91.38 99 TYR A C 1
ATOM 832 O O . TYR A 1 99 ? -1.434 3.144 -6.984 1.00 91.38 99 TYR A O 1
ATOM 840 N N . ILE A 1 100 ? -1.048 1.970 -5.102 1.00 92.62 100 ILE A N 1
ATOM 841 C CA . ILE A 1 100 ? -0.821 3.112 -4.219 1.00 92.62 100 ILE A CA 1
ATOM 842 C C . ILE A 1 100 ? 0.618 3.037 -3.719 1.00 92.62 100 ILE A C 1
ATOM 844 O O . ILE A 1 100 ? 1.085 1.980 -3.303 1.00 92.62 100 ILE A O 1
ATOM 848 N N . GLU A 1 101 ? 1.293 4.181 -3.764 1.00 90.81 101 GLU A N 1
ATOM 849 C CA . GLU A 1 101 ? 2.646 4.377 -3.247 1.00 90.81 101 GLU A CA 1
ATOM 850 C C . GLU A 1 101 ? 2.639 5.598 -2.326 1.00 90.81 101 GLU A C 1
ATOM 852 O O . GLU A 1 101 ? 2.201 6.687 -2.725 1.00 90.81 101 GLU A O 1
ATOM 857 N N . PHE A 1 102 ? 3.134 5.426 -1.109 1.00 88.81 102 PHE A N 1
ATOM 858 C CA . PHE A 1 102 ? 3.330 6.473 -0.131 1.00 88.81 102 PHE A CA 1
ATOM 859 C C . PHE A 1 102 ? 4.782 6.960 -0.147 1.00 88.81 102 PHE A C 1
ATOM 861 O O . PHE A 1 102 ? 5.732 6.287 0.243 1.00 88.81 102 PHE A O 1
ATOM 868 N N . TRP A 1 103 ? 4.954 8.209 -0.563 1.00 84.81 103 TRP A N 1
ATOM 869 C CA . TRP A 1 103 ? 6.262 8.827 -0.737 1.00 84.81 103 TRP A CA 1
ATOM 870 C C . TRP A 1 103 ? 6.661 9.636 0.510 1.00 84.81 103 TRP A C 1
ATOM 872 O O . TRP A 1 103 ? 6.483 10.852 0.540 1.00 84.81 103 TRP A O 1
ATOM 882 N N . GLY A 1 104 ? 7.169 8.959 1.545 1.00 70.44 104 GLY A N 1
ATOM 883 C CA . GLY A 1 104 ? 7.338 9.525 2.892 1.00 70.44 104 GLY A CA 1
ATOM 884 C C . GLY A 1 104 ? 8.569 10.404 3.183 1.00 70.44 104 GLY A C 1
ATOM 885 O O . GLY A 1 104 ? 8.505 11.163 4.147 1.00 70.44 104 GLY A O 1
ATOM 886 N N . LEU A 1 105 ? 9.676 10.337 2.419 1.00 65.38 105 LEU A N 1
ATOM 887 C CA . LEU A 1 105 ? 10.951 11.015 2.762 1.00 65.38 105 LEU A CA 1
ATOM 888 C C . LEU A 1 105 ? 11.836 11.387 1.534 1.00 65.38 105 LEU A C 1
ATOM 890 O O . LEU A 1 105 ? 12.169 10.518 0.739 1.00 65.38 105 LEU A O 1
ATOM 894 N N . ASN A 1 106 ? 12.216 12.678 1.474 1.00 61.50 106 ASN A N 1
ATOM 895 C CA . ASN A 1 106 ? 13.367 13.425 0.897 1.00 61.50 106 ASN A CA 1
ATOM 896 C C . ASN A 1 106 ? 14.027 13.127 -0.477 1.00 61.50 106 ASN A C 1
ATOM 898 O O . ASN A 1 106 ? 14.157 11.998 -0.939 1.00 61.50 106 ASN A O 1
ATOM 902 N N . ASP A 1 107 ? 14.538 14.227 -1.057 1.00 56.78 107 ASP A N 1
ATOM 903 C CA . ASP A 1 107 ? 15.188 14.454 -2.366 1.00 56.78 107 ASP A CA 1
ATOM 904 C C . ASP A 1 107 ? 16.511 13.692 -2.628 1.00 56.78 107 ASP A C 1
ATOM 906 O O . ASP A 1 107 ? 17.437 14.226 -3.242 1.00 56.78 107 ASP A O 1
ATOM 910 N N . ASP A 1 108 ? 16.646 12.441 -2.183 1.00 71.38 108 ASP A N 1
ATOM 911 C CA . ASP A 1 108 ? 17.775 11.607 -2.608 1.00 71.38 108 ASP A CA 1
ATOM 912 C C . ASP A 1 108 ? 17.601 11.216 -4.088 1.00 71.38 108 ASP A C 1
ATOM 914 O O . ASP A 1 108 ? 16.545 10.751 -4.530 1.00 71.38 108 ASP A O 1
ATOM 918 N N . GLU A 1 109 ? 18.660 11.375 -4.877 1.00 74.75 109 GLU A N 1
ATOM 919 C CA . GLU A 1 109 ? 18.686 11.056 -6.302 1.00 74.75 109 GLU A CA 1
ATOM 920 C C . GLU A 1 109 ? 18.302 9.588 -6.575 1.00 74.75 109 GLU A C 1
ATOM 922 O O . GLU A 1 109 ? 17.647 9.285 -7.579 1.00 74.75 109 GLU A O 1
ATOM 927 N N . LYS A 1 110 ? 18.647 8.661 -5.667 1.00 72.12 110 LYS A N 1
ATOM 928 C CA . LYS A 1 110 ? 18.222 7.252 -5.770 1.00 72.12 110 LYS A CA 1
ATOM 929 C C . LYS A 1 110 ? 16.710 7.102 -5.629 1.00 72.12 110 LYS A C 1
ATOM 931 O O . LYS A 1 110 ? 16.091 6.328 -6.360 1.00 72.12 110 LYS A O 1
ATOM 936 N N . TYR A 1 111 ? 16.111 7.843 -4.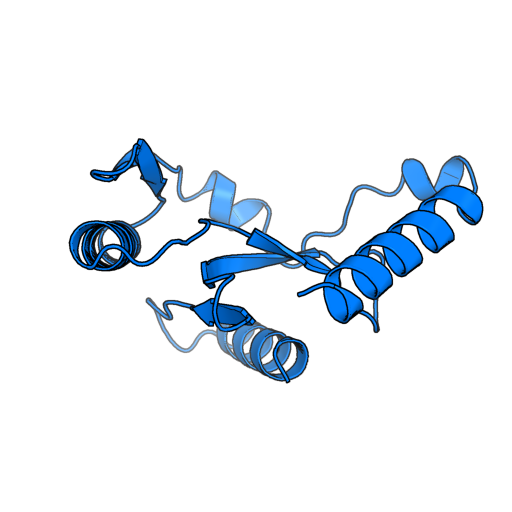705 1.00 74.50 111 TYR A N 1
ATOM 937 C CA . TYR A 1 111 ? 14.676 7.814 -4.454 1.00 74.50 111 TYR A CA 1
ATOM 938 C C . TYR A 1 111 ? 13.883 8.380 -5.639 1.00 74.50 111 TYR A C 1
ATOM 940 O O . TYR A 1 111 ? 12.929 7.746 -6.097 1.00 74.50 111 TYR A O 1
ATOM 948 N N . LEU A 1 112 ? 14.340 9.497 -6.215 1.00 80.62 112 LEU A N 1
ATOM 949 C CA . LEU A 1 112 ? 13.738 10.097 -7.410 1.00 80.62 112 LEU A CA 1
ATOM 950 C C . LEU A 1 112 ? 13.782 9.152 -8.621 1.00 80.62 112 LEU A C 1
ATOM 952 O O . LEU A 1 112 ? 12.758 8.945 -9.275 1.00 80.62 112 LEU A O 1
ATOM 956 N N . LYS A 1 113 ? 14.926 8.499 -8.876 1.00 80.75 113 LYS A N 1
ATOM 957 C CA . LYS A 1 113 ? 15.055 7.501 -9.956 1.00 80.75 113 LYS A CA 1
ATOM 958 C C . LYS A 1 113 ? 14.091 6.326 -9.777 1.00 80.75 113 LYS A C 1
ATOM 960 O O . LYS A 1 113 ? 13.481 5.879 -10.747 1.00 80.75 113 LYS A O 1
ATOM 965 N N . ARG A 1 114 ? 13.908 5.835 -8.545 1.00 76.50 114 ARG A N 1
ATOM 966 C CA . ARG A 1 114 ? 12.940 4.763 -8.248 1.00 76.50 114 ARG A CA 1
ATOM 967 C C . ARG A 1 114 ? 11.507 5.199 -8.493 1.00 76.50 114 ARG A C 1
ATOM 969 O O . ARG A 1 114 ? 10.758 4.466 -9.134 1.00 76.50 114 ARG A O 1
ATOM 976 N N . LYS A 1 115 ? 11.143 6.395 -8.031 1.00 82.62 115 LYS A N 1
ATOM 977 C CA . LYS A 1 115 ? 9.818 6.970 -8.261 1.00 82.62 115 LYS A CA 1
ATOM 978 C C . LYS A 1 115 ? 9.501 7.049 -9.755 1.00 82.62 115 LYS A C 1
ATOM 980 O O . LYS A 1 115 ? 8.441 6.587 -10.168 1.00 82.62 115 LYS A O 1
ATOM 985 N N . GLU A 1 116 ? 10.427 7.551 -10.574 1.00 83.00 116 GLU A N 1
ATOM 986 C CA . GLU A 1 116 ? 10.250 7.588 -12.033 1.00 83.00 116 GLU A CA 1
ATOM 987 C C . GLU A 1 116 ? 10.094 6.193 -12.652 1.00 83.00 116 GLU A C 1
ATOM 989 O O . GLU A 1 116 ? 9.261 6.001 -13.539 1.00 83.00 116 GLU A O 1
ATOM 994 N N . MET A 1 117 ? 10.872 5.205 -12.197 1.00 79.88 117 MET A N 1
ATOM 995 C CA . MET A 1 117 ? 10.743 3.827 -12.677 1.00 79.88 117 MET A CA 1
ATOM 996 C C . MET A 1 117 ? 9.381 3.221 -12.321 1.00 79.88 117 MET A C 1
ATOM 998 O O . MET A 1 117 ? 8.713 2.702 -13.216 1.00 79.88 117 MET A O 1
ATOM 1002 N N . LYS A 1 118 ? 8.930 3.334 -11.061 1.00 79.12 118 LYS A N 1
ATOM 1003 C CA . LYS A 1 118 ? 7.607 2.832 -10.643 1.00 79.12 118 LYS A CA 1
ATOM 1004 C C . LYS A 1 118 ? 6.480 3.517 -11.428 1.00 79.12 118 LYS A C 1
ATOM 1006 O O . LYS A 1 118 ? 5.570 2.853 -11.910 1.00 79.12 118 LYS A O 1
ATOM 1011 N N . GLN A 1 119 ? 6.579 4.828 -11.661 1.00 82.00 119 GLN A N 1
ATOM 1012 C CA . GLN A 1 119 ? 5.600 5.566 -12.470 1.00 82.00 119 GLN A CA 1
ATOM 1013 C C . GLN A 1 119 ? 5.524 5.095 -13.928 1.00 82.00 119 GLN A C 1
ATOM 1015 O O . GLN A 1 119 ? 4.442 5.113 -14.513 1.00 82.00 119 GLN A O 1
ATOM 1020 N N . LYS A 1 120 ? 6.649 4.690 -14.531 1.00 79.94 120 LYS A N 1
ATOM 1021 C CA . LYS A 1 120 ? 6.660 4.098 -15.878 1.00 79.94 120 LYS A CA 1
ATOM 1022 C C . LYS A 1 120 ? 6.067 2.690 -15.888 1.00 79.94 120 LYS A C 1
ATOM 1024 O O . LYS A 1 120 ? 5.441 2.331 -16.874 1.00 79.94 120 LYS A O 1
ATOM 1029 N N . LEU A 1 121 ? 6.264 1.921 -14.817 1.00 74.00 121 LEU A N 1
ATOM 1030 C CA . LEU A 1 121 ? 5.767 0.549 -14.693 1.00 74.00 121 LEU A CA 1
ATOM 1031 C C . LEU A 1 121 ? 4.242 0.475 -14.549 1.00 74.00 121 LEU A C 1
ATOM 1033 O O . LEU A 1 121 ? 3.630 -0.460 -15.050 1.00 74.00 121 LEU A O 1
ATOM 1037 N N . TYR A 1 122 ? 3.634 1.439 -13.857 1.00 72.94 122 TYR A N 1
ATOM 1038 C CA . TYR A 1 122 ? 2.186 1.458 -13.612 1.00 72.94 122 TYR A CA 1
ATOM 1039 C C . TYR A 1 122 ? 1.357 2.070 -14.753 1.00 72.94 122 TYR A C 1
ATOM 1041 O O . TYR A 1 122 ? 0.137 2.159 -14.622 1.00 72.94 122 TYR A O 1
ATOM 1049 N N . ARG A 1 123 ? 1.995 2.510 -15.845 1.00 65.44 123 ARG A N 1
ATOM 1050 C CA . ARG A 1 123 ? 1.329 2.999 -17.063 1.00 65.44 123 ARG A CA 1
ATOM 1051 C C . ARG A 1 123 ? 1.057 1.867 -18.042 1.00 65.44 123 ARG A C 1
ATOM 1053 O O . ARG A 1 123 ? -0.016 1.932 -18.678 1.00 65.44 123 ARG A O 1
#